Protein AF-A0A928DAK3-F1 (afdb_monomer_lite)

Structure (mmCIF, N/CA/C/O backbone):
data_AF-A0A928DAK3-F1
#
_entry.id   AF-A0A928DAK3-F1
#
loop_
_atom_site.group_PDB
_atom_site.id
_atom_site.type_symbol
_atom_site.label_atom_id
_atom_site.label_alt_id
_atom_site.label_comp_id
_atom_site.label_asym_id
_atom_site.label_entity_id
_atom_site.label_seq_id
_atom_site.pdbx_PDB_ins_code
_atom_site.Cartn_x
_atom_site.Cartn_y
_atom_site.Cartn_z
_atom_site.occupancy
_atom_site.B_iso_or_equiv
_atom_site.auth_seq_id
_atom_site.auth_comp_id
_atom_site.auth_asym_id
_atom_site.auth_atom_id
_atom_s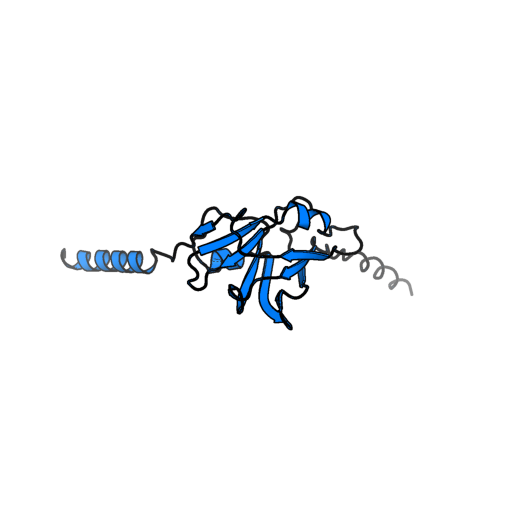ite.pdbx_PDB_model_num
ATOM 1 N N . MET A 1 1 ? 31.121 -42.003 -26.295 1.00 46.31 1 MET A N 1
ATOM 2 C CA . MET A 1 1 ? 31.262 -40.802 -25.439 1.00 46.31 1 MET A CA 1
ATOM 3 C C . MET A 1 1 ? 31.025 -39.512 -26.244 1.00 46.31 1 MET A C 1
ATOM 5 O O . MET A 1 1 ? 31.960 -38.760 -26.461 1.00 46.31 1 MET A O 1
ATOM 9 N N . LYS A 1 2 ? 29.804 -39.266 -26.758 1.00 48.19 2 LYS A N 1
ATOM 10 C CA . LYS A 1 2 ? 29.480 -38.066 -27.579 1.00 48.19 2 LYS A CA 1
ATOM 11 C C . LYS A 1 2 ? 28.052 -37.518 -27.377 1.00 48.19 2 LYS A C 1
ATOM 13 O O . LYS A 1 2 ? 27.581 -36.734 -28.184 1.00 48.19 2 LYS A O 1
ATOM 18 N N . LYS A 1 3 ? 27.334 -37.938 -26.328 1.00 45.25 3 LYS A N 1
ATOM 19 C CA . LYS A 1 3 ? 25.902 -37.610 -26.148 1.00 45.25 3 LYS A CA 1
ATOM 20 C C . LYS A 1 3 ? 25.588 -36.739 -24.924 1.00 45.25 3 LYS A C 1
ATOM 22 O O . LYS A 1 3 ? 24.424 -36.559 -24.610 1.00 45.25 3 LYS A O 1
ATOM 27 N N . ILE A 1 4 ? 26.602 -36.191 -24.246 1.00 49.50 4 ILE A N 1
ATOM 28 C CA . ILE A 1 4 ? 26.413 -35.461 -22.973 1.00 49.50 4 ILE A CA 1
ATOM 29 C C . ILE A 1 4 ? 26.663 -33.942 -23.112 1.00 49.50 4 ILE A C 1
ATOM 31 O O . ILE A 1 4 ? 26.409 -33.190 -22.185 1.00 49.50 4 ILE A O 1
ATOM 35 N N . MET A 1 5 ? 27.081 -33.436 -24.280 1.00 45.12 5 MET A N 1
ATOM 36 C CA . MET A 1 5 ? 27.411 -32.005 -24.437 1.00 45.12 5 MET A CA 1
ATOM 37 C C . MET A 1 5 ? 26.277 -31.103 -24.957 1.00 45.12 5 MET A C 1
ATOM 39 O O . MET A 1 5 ? 26.470 -29.896 -25.022 1.00 45.12 5 MET A O 1
ATOM 43 N N . LEU A 1 6 ? 25.088 -31.630 -25.281 1.00 45.31 6 LEU A N 1
ATOM 44 C CA . LEU A 1 6 ? 23.986 -30.822 -25.843 1.00 45.31 6 LEU A CA 1
ATOM 45 C C . LEU A 1 6 ? 22.831 -30.535 -24.861 1.00 45.31 6 LEU A C 1
ATOM 47 O O . LEU A 1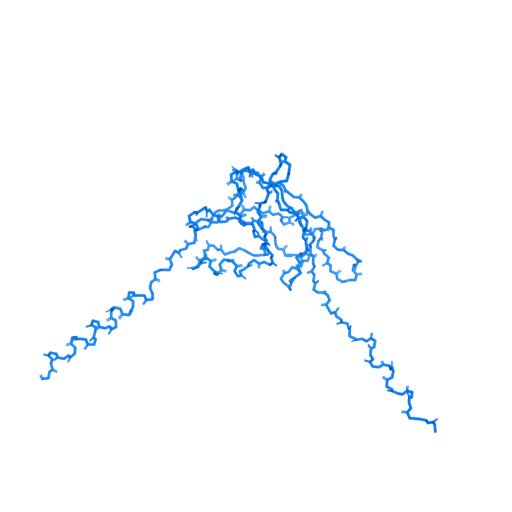 6 ? 21.808 -30.002 -25.266 1.00 45.31 6 LEU A O 1
ATOM 51 N N . ALA A 1 7 ? 22.973 -30.874 -23.575 1.00 44.66 7 ALA A N 1
ATOM 52 C CA . ALA A 1 7 ? 21.950 -30.596 -22.554 1.00 44.66 7 ALA A CA 1
ATOM 53 C C . ALA A 1 7 ? 22.324 -29.447 -21.593 1.00 44.66 7 ALA A C 1
ATOM 55 O O . ALA A 1 7 ? 21.493 -29.019 -20.801 1.00 44.66 7 ALA A O 1
ATOM 56 N N . ALA A 1 8 ? 23.550 -28.913 -21.671 1.00 44.47 8 ALA A N 1
ATOM 57 C CA . ALA A 1 8 ? 24.039 -27.877 -20.752 1.00 44.47 8 ALA A CA 1
ATOM 58 C C . ALA A 1 8 ? 23.831 -26.430 -21.248 1.00 44.47 8 ALA A C 1
ATOM 60 O O . ALA A 1 8 ? 24.046 -25.495 -20.487 1.00 44.47 8 ALA A O 1
ATOM 61 N N . ALA A 1 9 ? 23.395 -26.222 -22.496 1.00 43.53 9 ALA A N 1
ATOM 62 C CA . ALA A 1 9 ? 23.240 -24.881 -23.079 1.00 43.53 9 ALA A CA 1
ATOM 63 C C . ALA A 1 9 ? 21.808 -24.308 -23.000 1.00 43.53 9 ALA A C 1
ATOM 65 O O . ALA A 1 9 ? 21.601 -23.148 -23.336 1.00 43.53 9 ALA A O 1
ATOM 66 N N . ILE A 1 10 ? 20.820 -25.089 -22.546 1.00 45.50 10 ILE A N 1
ATOM 67 C CA . ILE A 1 10 ? 19.400 -24.675 -22.496 1.00 45.50 10 ILE A CA 1
ATOM 68 C C . ILE A 1 10 ? 18.981 -24.192 -21.088 1.00 45.50 10 ILE A C 1
ATOM 70 O O . ILE A 1 10 ? 17.876 -23.701 -20.899 1.00 45.50 10 ILE A O 1
ATOM 74 N N . ILE A 1 11 ? 19.869 -24.256 -20.088 1.00 46.16 11 ILE A N 1
ATOM 75 C CA . ILE A 1 11 ? 19.515 -23.989 -18.677 1.00 46.16 11 ILE A CA 1
ATOM 76 C C . ILE A 1 11 ? 19.855 -22.549 -18.223 1.00 46.16 11 ILE A C 1
ATOM 78 O O . ILE A 1 11 ? 19.422 -22.123 -17.159 1.00 46.16 11 ILE A O 1
ATOM 82 N N . CYS A 1 12 ? 20.555 -21.739 -19.027 1.00 48.41 12 CYS A N 1
ATOM 83 C CA . CYS A 1 12 ? 21.011 -20.407 -18.589 1.00 48.41 12 CYS A CA 1
ATOM 84 C C . CYS A 1 12 ? 20.122 -19.216 -18.988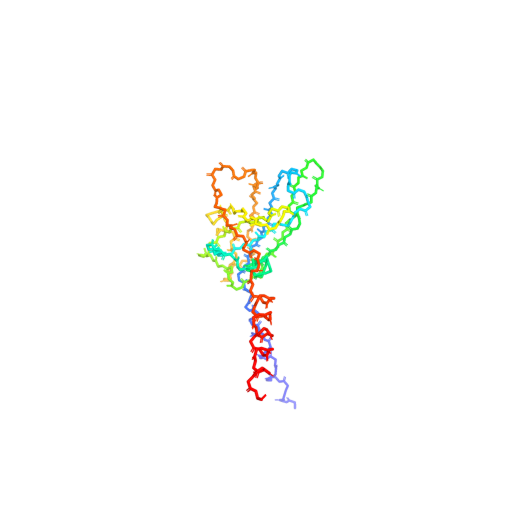 1.00 48.41 12 CYS A C 1
ATOM 86 O O . CYS A 1 12 ? 20.489 -18.084 -18.692 1.00 48.41 12 CYS A O 1
ATOM 88 N N . VAL A 1 13 ? 18.960 -19.426 -19.616 1.00 49.69 13 VAL A N 1
ATOM 89 C CA . VAL A 1 13 ? 18.011 -18.332 -19.918 1.00 49.69 13 VAL A CA 1
ATOM 90 C C . VAL A 1 13 ? 16.615 -18.675 -19.408 1.00 49.69 13 VAL A C 1
ATOM 92 O O . VAL A 1 13 ? 15.610 -18.477 -20.079 1.00 49.69 13 VAL A O 1
ATOM 95 N N . ALA A 1 14 ? 16.528 -19.152 -18.167 1.00 46.47 14 ALA A N 1
ATOM 96 C CA . ALA A 1 14 ? 15.393 -18.750 -17.349 1.00 46.47 14 ALA A CA 1
ATOM 97 C C . ALA A 1 14 ? 15.656 -17.289 -16.963 1.00 46.47 14 ALA A C 1
ATOM 99 O O . ALA A 1 14 ? 16.137 -16.997 -15.870 1.00 46.47 14 ALA A O 1
ATOM 100 N N . ALA A 1 15 ? 15.430 -16.377 -17.914 1.00 51.03 15 ALA A N 1
ATOM 101 C CA . ALA A 1 15 ? 15.206 -14.980 -17.604 1.00 51.03 15 ALA A CA 1
ATOM 102 C C . ALA A 1 15 ? 13.951 -14.964 -16.732 1.00 51.03 15 ALA A C 1
ATOM 104 O O . ALA A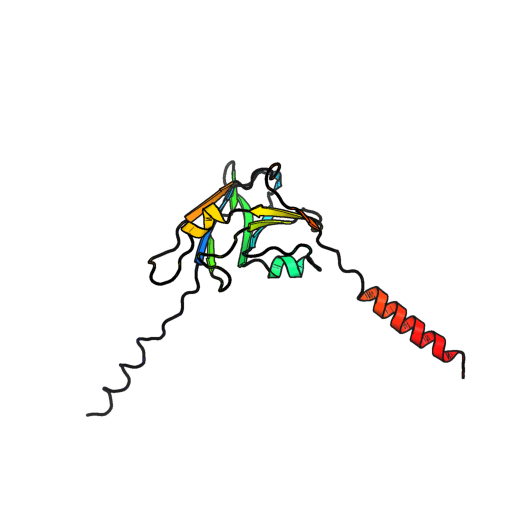 1 15 ? 12.832 -14.900 -17.231 1.00 51.03 15 ALA A O 1
ATOM 105 N N . VAL A 1 16 ? 14.143 -15.142 -15.426 1.00 50.91 16 VAL A N 1
ATOM 106 C CA . VAL A 1 16 ? 13.188 -14.689 -14.427 1.00 50.91 16 VAL A CA 1
ATOM 107 C C . VAL A 1 16 ? 13.026 -13.214 -14.741 1.00 50.91 16 VAL A C 1
ATOM 109 O O . VAL A 1 16 ? 13.920 -12.417 -14.461 1.00 50.91 16 VAL A O 1
ATOM 112 N N . SER A 1 17 ? 11.950 -12.882 -15.453 1.00 53.53 17 SER A N 1
ATOM 113 C CA . SER A 1 17 ? 11.486 -11.518 -15.609 1.00 53.53 17 SER A CA 1
ATOM 114 C C . SER A 1 17 ? 11.172 -11.048 -14.199 1.00 53.53 17 SER A C 1
ATOM 116 O O . SER A 1 17 ? 10.081 -11.286 -13.688 1.00 53.53 17 SER A O 1
ATOM 118 N N . GLN A 1 18 ? 12.175 -10.502 -13.513 1.00 62.81 18 GLN A N 1
ATOM 119 C CA . GLN A 1 18 ? 11.937 -9.800 -12.268 1.00 62.81 18 GLN A CA 1
ATOM 120 C C . GLN A 1 18 ? 11.039 -8.632 -12.652 1.00 62.81 18 GLN A C 1
ATOM 122 O O . GLN A 1 18 ? 11.445 -7.772 -13.440 1.00 62.81 18 GLN A O 1
ATOM 127 N N . GLY A 1 19 ? 9.789 -8.693 -12.192 1.00 70.62 19 GLY A N 1
ATOM 128 C CA . GLY A 1 19 ? 8.847 -7.595 -12.326 1.00 70.62 19 GLY A CA 1
ATOM 129 C C . GLY A 1 19 ? 9.463 -6.335 -11.729 1.00 70.62 19 GLY A C 1
ATOM 130 O O . GLY A 1 19 ? 10.374 -6.396 -10.896 1.00 70.62 19 GLY A O 1
ATOM 131 N N . ALA A 1 20 ? 9.012 -5.180 -12.197 1.00 87.25 20 ALA A N 1
ATOM 132 C CA . ALA A 1 20 ? 9.469 -3.933 -11.618 1.00 87.25 20 ALA A CA 1
ATOM 133 C C . ALA A 1 20 ? 9.098 -3.875 -10.126 1.00 87.25 20 ALA A C 1
ATOM 135 O O . ALA A 1 20 ? 8.097 -4.434 -9.675 1.00 87.25 20 ALA A O 1
ATOM 136 N N . ALA A 1 21 ? 9.967 -3.242 -9.345 1.00 90.38 21 ALA A N 1
ATOM 137 C CA . ALA A 1 21 ? 9.910 -3.308 -7.892 1.00 90.38 21 ALA A CA 1
ATOM 138 C C . ALA A 1 21 ? 10.194 -1.948 -7.267 1.00 90.38 21 ALA A C 1
ATOM 140 O O . ALA A 1 21 ? 10.892 -1.113 -7.840 1.00 90.38 21 ALA A O 1
ATOM 141 N N . VAL A 1 22 ? 9.712 -1.725 -6.051 1.00 91.81 22 VAL A N 1
ATOM 142 C CA . VAL A 1 22 ? 10.028 -0.510 -5.295 1.00 91.81 22 VAL A CA 1
ATOM 143 C C . VAL A 1 22 ? 10.189 -0.832 -3.821 1.00 91.81 22 VAL A C 1
ATOM 145 O O . VAL A 1 22 ? 9.392 -1.566 -3.232 1.00 91.81 22 VAL A O 1
ATOM 148 N N . LYS A 1 23 ? 11.239 -0.282 -3.204 1.00 93.75 23 LYS A N 1
ATOM 149 C CA . LYS A 1 23 ? 11.406 -0.365 -1.755 1.00 93.75 23 LYS A CA 1
ATOM 150 C C . LYS A 1 23 ? 10.764 0.837 -1.103 1.00 93.75 23 LYS A C 1
ATOM 152 O O . LYS A 1 23 ? 11.105 1.967 -1.441 1.00 93.75 23 LYS A O 1
ATOM 157 N N . TRP A 1 24 ? 9.864 0.608 -0.158 1.00 93.69 24 TRP A N 1
ATOM 158 C CA . TRP A 1 24 ? 9.091 1.677 0.455 1.00 93.69 24 TRP A CA 1
ATOM 159 C C . TRP A 1 24 ? 8.971 1.524 1.967 1.00 93.69 24 TRP A C 1
ATOM 161 O O . TRP A 1 24 ? 8.984 0.425 2.522 1.00 93.69 24 TRP A O 1
ATOM 171 N N . GLN A 1 25 ? 8.878 2.666 2.635 1.00 94.31 25 GLN A N 1
ATOM 172 C CA . GLN A 1 25 ? 8.518 2.793 4.039 1.00 94.31 25 GLN A CA 1
ATOM 173 C C . GLN A 1 25 ? 7.724 4.086 4.235 1.00 94.31 25 GLN A C 1
ATOM 175 O O . GLN A 1 25 ? 7.834 5.025 3.443 1.00 94.31 25 GLN A O 1
ATOM 180 N N . ALA A 1 26 ? 6.959 4.162 5.318 1.00 93.00 26 ALA A N 1
ATOM 181 C CA . ALA A 1 26 ? 6.227 5.373 5.662 1.00 93.00 26 ALA A CA 1
ATOM 182 C C . ALA A 1 26 ? 6.253 5.625 7.168 1.00 93.00 26 ALA A C 1
ATOM 184 O O . ALA A 1 26 ? 6.163 4.685 7.956 1.00 93.00 26 ALA A O 1
ATOM 185 N N . THR A 1 27 ? 6.359 6.885 7.583 1.00 92.56 27 THR A N 1
ATOM 186 C CA . THR A 1 27 ? 6.081 7.301 8.965 1.00 92.56 27 THR A CA 1
ATOM 187 C C . THR A 1 27 ? 4.648 7.808 9.069 1.00 92.56 27 THR A C 1
ATOM 189 O O . THR A 1 27 ? 4.092 8.315 8.102 1.00 92.56 27 THR A O 1
ATOM 192 N N . ALA A 1 28 ? 4.031 7.655 10.233 1.00 90.88 28 ALA A N 1
ATOM 193 C CA . ALA A 1 28 ? 2.656 8.054 10.492 1.00 90.88 28 ALA A CA 1
ATOM 194 C C . ALA A 1 28 ? 2.533 8.679 11.888 1.00 90.88 28 ALA A C 1
ATOM 196 O O . ALA A 1 28 ? 3.447 8.606 12.717 1.00 90.88 28 ALA A O 1
ATOM 197 N N . THR A 1 29 ? 1.387 9.299 12.157 1.00 90.19 29 THR A N 1
ATOM 198 C CA . THR A 1 29 ? 1.030 9.766 13.502 1.00 90.19 29 THR A CA 1
ATOM 199 C C . THR A 1 29 ? 0.479 8.613 14.349 1.00 90.19 29 THR A C 1
ATOM 201 O O . THR A 1 29 ? 0.143 7.541 13.841 1.00 90.19 29 THR A O 1
ATOM 204 N N . SER A 1 30 ? 0.343 8.826 15.661 1.00 89.06 30 SER A N 1
ATOM 205 C CA . SER A 1 30 ? -0.256 7.835 16.567 1.00 89.06 30 SER A CA 1
ATOM 206 C C . SER A 1 30 ? -1.708 7.490 16.228 1.00 89.06 30 SER A C 1
ATOM 208 O O . SER A 1 30 ? -2.172 6.424 16.620 1.00 89.06 30 SER A O 1
ATOM 210 N N . ALA A 1 31 ? -2.417 8.364 15.503 1.00 87.56 31 ALA A N 1
ATOM 211 C CA . ALA A 1 31 ? -3.805 8.144 15.094 1.00 87.56 31 ALA A CA 1
ATOM 212 C C . ALA A 1 31 ? -3.960 6.924 14.169 1.00 87.56 31 ALA A C 1
ATOM 214 O O . ALA A 1 31 ? -4.990 6.256 14.196 1.00 87.56 31 ALA A O 1
ATOM 215 N N . TYR A 1 32 ? -2.914 6.599 13.406 1.00 88.25 32 TYR A N 1
ATOM 216 C CA . TYR A 1 32 ? -2.895 5.464 12.484 1.00 88.25 32 TYR A CA 1
ATOM 217 C C . TYR A 1 32 ? -2.322 4.187 13.110 1.00 88.25 32 TYR A C 1
ATOM 219 O O . TYR A 1 32 ? -2.160 3.186 12.420 1.00 88.25 32 TYR A O 1
ATOM 227 N N . SER A 1 33 ? -1.995 4.189 14.407 1.00 90.69 33 SER A N 1
ATOM 228 C CA . SER A 1 33 ? -1.426 3.016 15.079 1.00 90.69 33 SER A CA 1
ATOM 229 C C . SER A 1 33 ? -2.352 1.804 14.958 1.00 90.69 33 SER A C 1
ATOM 231 O O . SER A 1 33 ? -3.509 1.862 15.366 1.00 90.69 33 SER A O 1
ATOM 233 N N . GLY A 1 34 ? -1.827 0.689 14.445 1.00 89.12 34 GLY A N 1
ATOM 234 C CA . GLY A 1 34 ? -2.597 -0.541 14.240 1.00 89.12 34 GLY A CA 1
ATOM 235 C C . GLY A 1 34 ? -3.463 -0.552 12.977 1.00 89.12 34 GLY A C 1
ATOM 236 O O . GLY A 1 34 ? -4.064 -1.581 12.681 1.00 89.12 34 GLY A O 1
ATOM 237 N N . GLN A 1 35 ? -3.505 0.541 12.209 1.00 91.75 35 GLN A N 1
ATOM 238 C CA . GLN A 1 35 ? -4.146 0.559 10.895 1.00 91.75 35 GLN A CA 1
ATOM 239 C C . GLN A 1 35 ? -3.206 -0.018 9.831 1.00 91.75 35 GLN A C 1
ATOM 241 O O . GLN A 1 35 ? -1.982 -0.022 9.989 1.00 91.75 35 GLN A O 1
ATOM 246 N N . THR A 1 36 ? -3.785 -0.510 8.737 1.00 93.88 36 THR A N 1
ATOM 247 C CA . THR A 1 36 ? -3.025 -0.986 7.575 1.00 93.88 36 THR A CA 1
ATOM 248 C C . THR A 1 36 ? -2.955 0.121 6.539 1.00 93.88 36 THR A C 1
ATOM 250 O O . THR A 1 36 ? -3.978 0.709 6.189 1.00 93.88 36 THR A O 1
ATOM 253 N N . MET A 1 37 ? -1.749 0.391 6.054 1.00 93.31 37 MET A N 1
ATOM 254 C CA . MET A 1 37 ? -1.531 1.248 4.900 1.00 93.31 37 MET A CA 1
ATOM 255 C C . MET A 1 37 ? -1.292 0.385 3.671 1.00 93.31 37 MET A C 1
ATOM 257 O O . MET A 1 37 ? -0.648 -0.664 3.748 1.00 93.31 37 MET A O 1
ATOM 261 N N . TYR A 1 38 ? -1.788 0.867 2.548 1.00 95.00 38 TYR A N 1
ATOM 262 C CA . TYR A 1 38 ? -1.788 0.185 1.270 1.00 95.00 38 TYR A CA 1
ATOM 263 C C . TYR A 1 38 ? -1.015 1.028 0.265 1.00 95.00 38 TYR A C 1
ATOM 265 O O . TYR A 1 38 ? -1.176 2.249 0.230 1.00 95.00 38 TYR A O 1
ATOM 273 N N . LEU A 1 39 ? -0.184 0.377 -0.539 1.00 95.19 39 LEU A N 1
ATOM 274 C CA . LEU A 1 39 ? 0.443 0.964 -1.711 1.00 95.19 39 LEU A CA 1
ATOM 275 C C . LEU A 1 39 ? -0.407 0.598 -2.929 1.00 95.19 39 LEU A C 1
ATOM 277 O O . LEU A 1 39 ? -0.669 -0.579 -3.161 1.00 95.19 39 LEU A O 1
ATOM 281 N N . LEU A 1 40 ? -0.8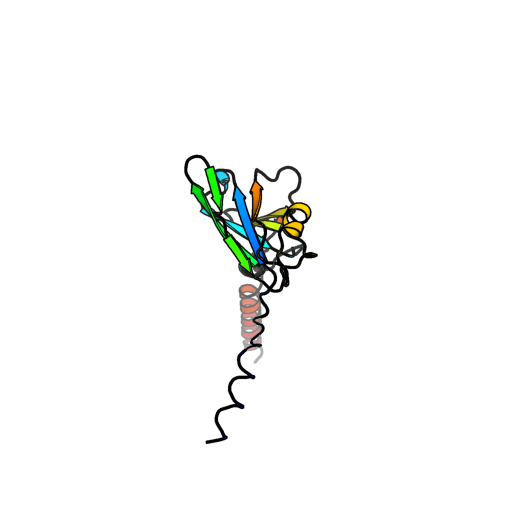33 1.594 -3.700 1.00 95.06 40 LEU A N 1
ATOM 282 C CA . LEU A 1 40 ? -1.611 1.407 -4.923 1.00 95.06 40 LEU A CA 1
ATOM 283 C C . LEU A 1 40 ? -0.918 2.074 -6.105 1.00 95.06 40 LEU A C 1
ATOM 285 O O . LEU A 1 40 ? -0.278 3.114 -5.946 1.00 95.06 40 LEU A O 1
ATOM 289 N N . THR A 1 41 ? -1.115 1.515 -7.296 1.00 94.19 41 THR A N 1
ATOM 290 C CA . THR A 1 41 ? -0.650 2.101 -8.564 1.00 94.19 41 THR A CA 1
ATOM 291 C C . THR A 1 41 ? -1.760 2.801 -9.356 1.00 94.19 41 THR A C 1
ATOM 293 O O . THR A 1 41 ? -1.511 3.535 -10.313 1.00 94.19 41 THR A O 1
ATOM 296 N N . ALA A 1 42 ? -3.009 2.616 -8.926 1.00 90.94 42 ALA A N 1
ATOM 297 C CA . ALA A 1 42 ? -4.193 3.274 -9.454 1.00 90.94 42 ALA A CA 1
ATOM 298 C C . ALA A 1 42 ? -5.218 3.491 -8.335 1.00 90.94 42 ALA A C 1
ATOM 300 O O . ALA A 1 42 ? -5.240 2.764 -7.342 1.00 90.94 42 ALA A O 1
ATOM 301 N N . ILE A 1 43 ? -6.087 4.484 -8.510 1.00 88.88 43 ILE A N 1
ATOM 302 C CA . ILE A 1 43 ? -7.225 4.730 -7.622 1.00 88.88 43 ILE A CA 1
ATOM 303 C C . ILE A 1 43 ? -8.519 4.687 -8.426 1.00 88.88 43 ILE A C 1
ATOM 305 O O . ILE A 1 43 ? -8.588 5.204 -9.542 1.00 88.88 43 ILE A O 1
ATOM 309 N N . ALA A 1 44 ? -9.555 4.087 -7.850 1.00 84.25 44 ALA A N 1
ATOM 310 C CA . ALA A 1 44 ? -10.914 4.205 -8.351 1.00 84.25 44 ALA A CA 1
ATOM 311 C C . ALA A 1 44 ? -11.614 5.407 -7.702 1.00 84.25 44 ALA A C 1
ATOM 313 O O . ALA A 1 44 ? -11.326 5.769 -6.560 1.00 84.25 44 ALA A O 1
ATOM 314 N N . SER A 1 45 ? -12.576 6.003 -8.408 1.00 77.56 45 SER A N 1
ATOM 315 C CA . SER A 1 45 ? -13.442 7.042 -7.833 1.00 77.56 45 SER A CA 1
ATOM 316 C C . SER A 1 45 ? -14.317 6.501 -6.695 1.00 77.56 45 SER A C 1
ATOM 318 O O . SER A 1 45 ? -14.663 7.244 -5.780 1.00 77.56 45 SER A O 1
ATOM 320 N N . THR A 1 46 ? -14.649 5.206 -6.738 1.00 79.06 46 THR A N 1
ATOM 321 C CA . THR A 1 46 ? -15.395 4.464 -5.711 1.00 79.06 46 THR A CA 1
ATOM 322 C C . THR A 1 46 ? -14.975 2.994 -5.721 1.00 79.06 46 THR A C 1
ATOM 324 O O . THR A 1 46 ? -14.654 2.461 -6.782 1.00 79.06 46 THR A O 1
ATOM 327 N N . TYR A 1 47 ? -15.004 2.346 -4.554 1.00 84.19 47 TYR A N 1
ATOM 328 C CA . TYR A 1 47 ? -14.842 0.895 -4.424 1.00 84.19 47 TYR A CA 1
ATOM 329 C C . TYR A 1 47 ? -16.160 0.278 -3.952 1.00 84.19 47 TYR A C 1
ATOM 331 O O . TYR A 1 47 ? -16.776 0.779 -3.007 1.00 84.19 47 TYR A O 1
ATOM 339 N N . GLU A 1 48 ? -16.587 -0.802 -4.613 1.00 84.50 48 GLU A N 1
ATOM 340 C CA . GLU A 1 48 ? -17.841 -1.502 -4.295 1.00 84.50 48 GLU A CA 1
ATOM 341 C C . GLU A 1 48 ? -17.786 -2.231 -2.953 1.00 84.50 48 GLU A C 1
ATOM 343 O O . GLU A 1 48 ? -18.819 -2.420 -2.322 1.00 84.50 48 GLU A O 1
ATOM 348 N N . THR A 1 49 ? -16.592 -2.649 -2.524 1.00 87.62 49 THR A N 1
ATOM 349 C CA . THR A 1 49 ? -16.372 -3.348 -1.257 1.00 87.62 49 THR A CA 1
ATOM 350 C C . THR A 1 49 ? -15.004 -2.988 -0.679 1.00 87.62 49 THR A C 1
ATOM 352 O O . THR A 1 49 ? -14.091 -2.562 -1.396 1.00 87.62 49 THR A O 1
ATOM 355 N N . VAL A 1 50 ? -14.840 -3.190 0.630 1.00 89.50 50 VAL A N 1
ATOM 356 C CA . VAL A 1 50 ? -13.539 -3.057 1.306 1.00 89.50 50 VAL A CA 1
ATOM 357 C C . VAL A 1 50 ? -12.528 -4.051 0.730 1.00 89.50 50 VAL A C 1
ATOM 359 O O . VAL A 1 50 ? -11.362 -3.711 0.544 1.00 89.50 50 VAL A O 1
ATOM 362 N N . ASP A 1 51 ? -12.973 -5.263 0.409 1.00 90.56 51 ASP A N 1
ATOM 363 C CA . ASP A 1 51 ? -12.110 -6.309 -0.137 1.00 90.56 51 ASP A CA 1
ATOM 364 C C . ASP A 1 51 ? -11.645 -5.982 -1.558 1.00 90.56 51 ASP A C 1
ATOM 366 O O . ASP A 1 51 ? -10.485 -6.217 -1.885 1.00 90.56 51 ASP A O 1
ATOM 370 N N . ALA A 1 52 ? -12.500 -5.359 -2.375 1.00 90.31 52 ALA A N 1
ATOM 371 C CA . ALA A 1 52 ? -12.128 -4.868 -3.698 1.00 90.31 52 ALA A CA 1
ATOM 372 C C . ALA A 1 52 ? -11.048 -3.782 -3.607 1.00 90.31 52 ALA A C 1
ATOM 374 O O . ALA A 1 52 ? -10.107 -3.782 -4.398 1.00 90.31 52 ALA A O 1
ATOM 375 N N . PHE A 1 53 ? -11.143 -2.890 -2.614 1.00 92.12 53 PHE A N 1
ATOM 376 C CA . PHE A 1 53 ? -10.073 -1.936 -2.328 1.00 92.12 53 PHE A CA 1
ATOM 377 C C . PHE A 1 53 ? -8.778 -2.649 -1.907 1.00 92.12 53 PHE A C 1
ATOM 379 O O . PHE A 1 53 ? -7.718 -2.376 -2.467 1.00 92.12 53 PHE A O 1
ATOM 386 N N . LYS A 1 54 ? -8.851 -3.576 -0.941 1.00 92.81 54 LYS A N 1
ATOM 387 C CA . LYS A 1 54 ? -7.672 -4.295 -0.425 1.00 92.81 54 LYS A CA 1
ATOM 388 C C . LYS A 1 54 ? -6.975 -5.090 -1.536 1.00 92.81 54 LYS A C 1
ATOM 390 O O . LYS A 1 54 ? -5.750 -5.122 -1.573 1.00 92.81 54 LYS A O 1
ATOM 395 N N . ALA A 1 55 ? -7.745 -5.676 -2.453 1.00 92.06 55 ALA A N 1
ATOM 396 C CA . ALA A 1 55 ? -7.246 -6.421 -3.606 1.00 92.06 55 ALA A CA 1
ATOM 397 C C . ALA A 1 55 ? -6.614 -5.539 -4.697 1.00 92.06 55 ALA A C 1
ATOM 399 O O . ALA A 1 55 ? -5.847 -6.048 -5.507 1.00 92.06 55 ALA A O 1
ATOM 400 N N . ALA A 1 56 ? -6.919 -4.238 -4.734 1.00 92.88 56 ALA A N 1
ATOM 401 C CA . ALA A 1 56 ? -6.315 -3.297 -5.679 1.00 92.88 56 ALA A CA 1
ATOM 402 C C . ALA A 1 56 ? -4.921 -2.804 -5.241 1.00 92.88 56 ALA A C 1
ATOM 404 O O . ALA A 1 56 ? -4.227 -2.144 -6.016 1.00 92.88 56 ALA A O 1
ATOM 405 N N . ALA A 1 57 ? -4.516 -3.079 -3.999 1.00 95.12 57 ALA A N 1
ATOM 406 C CA . ALA A 1 57 ? -3.205 -2.705 -3.489 1.00 95.12 57 ALA A CA 1
ATOM 407 C C . ALA A 1 57 ? -2.112 -3.664 -3.984 1.00 95.12 57 ALA A C 1
ATOM 409 O O . ALA A 1 57 ? -2.281 -4.879 -3.935 1.00 95.12 57 ALA A O 1
ATOM 410 N N . VAL A 1 58 ? -0.967 -3.110 -4.385 1.00 94.94 58 VAL A N 1
ATOM 411 C CA . VAL A 1 58 ? 0.217 -3.875 -4.822 1.00 94.94 58 VAL A CA 1
ATOM 412 C C . VAL A 1 58 ? 1.104 -4.312 -3.648 1.00 94.94 58 VAL A C 1
ATOM 414 O O . VAL A 1 58 ? 1.872 -5.259 -3.757 1.00 94.94 58 VAL A O 1
ATOM 417 N N . ASP A 1 59 ? 1.009 -3.636 -2.499 1.00 96.44 59 ASP A N 1
ATOM 418 C CA . ASP A 1 59 ? 1.577 -4.085 -1.219 1.00 96.44 59 ASP A CA 1
ATOM 419 C C . ASP A 1 59 ? 0.804 -3.435 -0.064 1.00 96.44 59 ASP A C 1
ATOM 421 O O . ASP A 1 59 ? 0.102 -2.433 -0.231 1.00 96.44 59 ASP A O 1
ATOM 425 N N . SER A 1 60 ? 0.929 -3.993 1.137 1.00 95.31 60 SER A N 1
ATOM 426 C CA . SER A 1 60 ? 0.330 -3.420 2.340 1.00 95.31 60 SER A CA 1
ATOM 427 C C . SER A 1 60 ? 1.119 -3.764 3.597 1.00 95.31 60 SER A C 1
ATOM 429 O O . SER A 1 60 ? 1.840 -4.765 3.671 1.00 95.31 60 SER A O 1
ATOM 431 N N . ALA A 1 61 ? 0.997 -2.914 4.614 1.00 95.75 61 ALA A N 1
ATOM 432 C CA . ALA A 1 61 ? 1.649 -3.130 5.894 1.00 95.75 61 ALA A CA 1
ATOM 433 C C . ALA A 1 61 ? 0.943 -2.414 7.042 1.00 95.75 61 ALA A C 1
ATOM 435 O O . ALA A 1 61 ? 0.415 -1.312 6.892 1.00 95.75 61 ALA A O 1
ATOM 436 N N . ALA A 1 62 ? 0.996 -3.029 8.221 1.00 94.69 62 ALA A N 1
ATOM 437 C CA . ALA A 1 62 ? 0.502 -2.417 9.442 1.00 94.69 62 ALA A CA 1
ATOM 438 C C . ALA A 1 62 ? 1.436 -1.294 9.915 1.00 94.69 62 ALA A C 1
ATOM 440 O O . ALA A 1 62 ? 2.662 -1.444 9.947 1.00 94.69 62 ALA A O 1
ATOM 441 N N . VAL A 1 63 ? 0.840 -0.189 10.354 1.00 93.81 63 VAL A N 1
ATOM 442 C CA . VAL A 1 63 ? 1.541 0.879 11.060 1.00 93.81 63 VAL A CA 1
ATOM 443 C C . VAL A 1 63 ? 1.819 0.410 12.485 1.00 93.81 63 VAL A C 1
ATOM 445 O O . VAL A 1 63 ? 0.906 0.214 13.292 1.00 93.81 63 VAL A O 1
ATOM 448 N N . VAL A 1 64 ? 3.101 0.258 12.807 1.00 94.31 64 VAL A N 1
ATOM 449 C CA . VAL A 1 64 ? 3.569 -0.205 14.114 1.00 94.31 64 VAL A CA 1
ATOM 450 C C . VAL A 1 64 ? 4.336 0.889 14.842 1.00 94.31 64 VAL A C 1
ATOM 452 O O . VAL A 1 64 ? 5.022 1.720 14.241 1.00 94.31 64 VAL A O 1
ATOM 455 N N . LYS A 1 65 ? 4.242 0.886 16.171 1.00 94.56 65 LYS A N 1
ATOM 456 C CA . LYS A 1 65 ? 5.049 1.767 17.011 1.00 94.56 65 LYS A CA 1
ATOM 457 C C . LYS A 1 65 ? 6.485 1.245 17.072 1.00 94.56 65 LYS A C 1
ATOM 459 O O . LYS A 1 65 ? 6.721 0.121 17.505 1.00 94.56 65 LYS A O 1
ATOM 464 N N . VAL A 1 66 ? 7.445 2.082 16.692 1.00 91.88 66 VAL A N 1
ATOM 465 C CA . VAL A 1 66 ? 8.883 1.811 16.795 1.00 91.88 66 VAL A CA 1
ATOM 466 C C . VAL A 1 66 ? 9.533 2.958 17.562 1.00 91.88 66 VAL A C 1
ATOM 468 O O . VAL A 1 66 ? 9.700 4.068 17.047 1.00 91.88 66 VAL A O 1
ATOM 471 N N . GLY A 1 67 ? 9.869 2.698 18.827 1.00 91.00 67 GLY A N 1
ATOM 472 C CA . GLY A 1 67 ? 10.341 3.728 19.752 1.00 91.00 67 GLY A CA 1
ATOM 473 C C . GLY A 1 67 ? 9.299 4.849 19.928 1.00 91.00 67 GLY A C 1
ATOM 474 O O . GLY A 1 67 ? 8.146 4.549 20.255 1.00 91.00 67 GLY A O 1
ATOM 475 N N . PRO A 1 68 ? 9.667 6.129 19.719 1.00 90.44 68 PRO A N 1
ATOM 476 C CA . PRO A 1 68 ? 8.736 7.256 19.801 1.00 90.44 68 PRO A CA 1
ATOM 477 C C . PRO A 1 68 ? 7.930 7.492 18.510 1.00 90.44 68 PRO A C 1
ATOM 479 O O . PRO A 1 68 ? 7.084 8.380 18.482 1.00 90.44 68 PRO A O 1
ATOM 482 N N . THR A 1 69 ? 8.188 6.732 17.441 1.00 90.50 69 THR A N 1
ATOM 483 C CA . THR A 1 69 ? 7.577 6.938 16.116 1.00 90.50 69 THR A CA 1
ATOM 484 C C . THR A 1 69 ? 6.571 5.847 15.771 1.00 90.50 69 THR A C 1
ATOM 486 O O . THR A 1 69 ? 6.670 4.730 16.278 1.00 90.50 69 THR A O 1
ATOM 489 N N . TYR A 1 70 ? 5.628 6.151 14.880 1.00 93.44 70 TYR A N 1
ATOM 490 C CA . TYR A 1 70 ? 4.749 5.164 14.252 1.00 93.44 70 TYR A CA 1
ATOM 491 C C . TYR A 1 70 ? 5.149 5.056 12.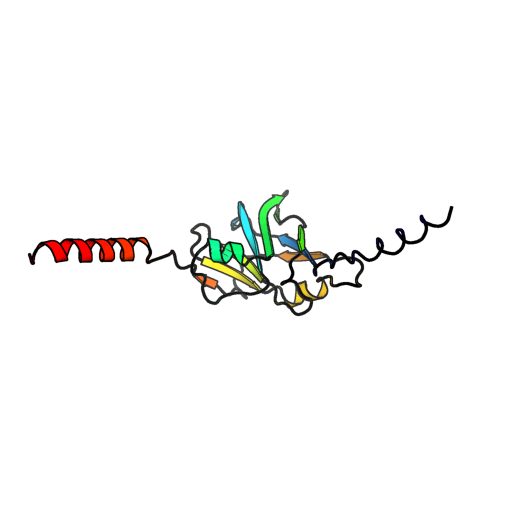789 1.00 93.44 70 TYR A C 1
ATOM 493 O O . TYR A 1 70 ? 5.350 6.076 12.129 1.00 93.44 70 TYR A O 1
ATOM 501 N N . LYS A 1 71 ? 5.356 3.836 12.295 1.00 94.00 71 LYS A N 1
ATOM 502 C CA . LYS A 1 71 ? 5.851 3.631 10.936 1.00 94.00 71 LYS A CA 1
ATOM 503 C C . LYS A 1 71 ? 5.505 2.264 10.375 1.00 94.00 71 LYS A C 1
ATOM 505 O O . LYS A 1 71 ? 5.216 1.320 11.106 1.00 94.00 71 LYS A O 1
ATOM 510 N N . ILE A 1 72 ? 5.643 2.175 9.066 1.00 94.38 72 ILE A N 1
ATOM 511 C CA . ILE A 1 72 ? 5.806 0.941 8.314 1.00 94.38 72 ILE A CA 1
ATOM 512 C C . ILE A 1 72 ? 7.304 0.728 8.147 1.00 94.38 72 ILE A C 1
ATOM 514 O O . ILE A 1 72 ? 8.027 1.632 7.727 1.00 94.38 72 ILE A O 1
ATOM 518 N N . SER A 1 73 ? 7.783 -0.450 8.537 1.00 92.81 73 SER A N 1
ATOM 519 C CA . SER A 1 73 ? 9.170 -0.851 8.289 1.00 92.81 73 SER A CA 1
ATOM 520 C C . SER A 1 73 ? 9.432 -0.976 6.791 1.00 92.81 73 SER A C 1
ATOM 522 O O . SER A 1 73 ? 8.500 -1.183 6.028 1.00 92.81 73 SER A O 1
ATOM 524 N N . LEU A 1 74 ? 10.695 -0.879 6.380 1.00 93.81 74 LEU A N 1
ATOM 525 C CA . LEU A 1 74 ? 11.086 -1.017 4.980 1.00 93.81 74 LEU A CA 1
ATOM 526 C C . LEU A 1 74 ? 10.580 -2.330 4.368 1.00 93.81 74 LEU A C 1
ATOM 528 O O . LEU A 1 74 ? 10.785 -3.403 4.940 1.00 93.81 74 LEU A O 1
ATOM 532 N N . ARG A 1 75 ? 9.953 -2.226 3.197 1.00 93.62 75 ARG A N 1
ATOM 533 C CA . ARG A 1 75 ? 9.415 -3.343 2.413 1.00 93.62 75 ARG A CA 1
ATOM 534 C C . ARG A 1 75 ? 9.835 -3.236 0.961 1.00 93.62 75 ARG A C 1
ATOM 536 O O . ARG A 1 75 ? 10.229 -2.162 0.520 1.00 93.62 75 ARG A O 1
ATOM 543 N N . THR A 1 76 ? 9.723 -4.345 0.241 1.00 92.75 76 THR A N 1
ATOM 544 C CA . THR A 1 76 ? 9.863 -4.400 -1.216 1.00 92.75 76 THR A CA 1
ATOM 545 C C . THR A 1 76 ? 8.514 -4.820 -1.778 1.00 92.75 76 THR A C 1
ATOM 547 O O . THR A 1 76 ? 8.024 -5.886 -1.414 1.00 92.75 76 THR A O 1
ATOM 550 N N . ALA A 1 77 ? 7.921 -3.970 -2.612 1.00 92.69 77 ALA A N 1
ATOM 551 C CA . ALA A 1 77 ? 6.736 -4.297 -3.389 1.00 92.69 77 ALA A CA 1
ATOM 552 C C . ALA A 1 77 ? 7.184 -4.746 -4.784 1.00 92.69 77 ALA A C 1
ATOM 554 O O . ALA A 1 77 ? 7.987 -4.052 -5.413 1.00 92.69 77 ALA A O 1
ATOM 555 N N . GLU A 1 78 ? 6.682 -5.892 -5.233 1.00 90.38 78 GLU A N 1
ATOM 556 C CA . GLU A 1 78 ? 6.945 -6.484 -6.547 1.00 90.38 78 GLU A CA 1
ATOM 557 C C . GLU A 1 78 ? 5.592 -6.845 -7.161 1.00 90.38 78 GLU A C 1
ATOM 559 O O . GLU A 1 78 ? 4.864 -7.661 -6.598 1.00 90.38 78 GLU A O 1
ATOM 564 N N . ASP A 1 79 ? 5.239 -6.199 -8.269 1.00 90.81 79 ASP A N 1
ATOM 565 C CA . ASP A 1 79 ? 3.954 -6.379 -8.945 1.00 90.81 79 ASP A CA 1
ATOM 566 C C . ASP A 1 79 ? 4.071 -5.893 -10.397 1.00 90.81 79 ASP A C 1
ATOM 568 O O . ASP A 1 79 ? 4.774 -4.919 -10.672 1.00 90.81 79 ASP A O 1
ATOM 572 N N . ASP A 1 80 ? 3.369 -6.535 -11.330 1.00 88.94 80 ASP A N 1
ATOM 573 C CA . ASP A 1 80 ? 3.394 -6.162 -12.751 1.00 88.94 80 ASP A CA 1
ATOM 574 C C . ASP A 1 80 ? 2.820 -4.755 -13.011 1.00 88.94 80 ASP A C 1
ATOM 576 O O . ASP A 1 80 ? 3.151 -4.115 -14.013 1.00 88.94 80 ASP A O 1
ATOM 580 N N . ALA A 1 81 ? 1.969 -4.247 -12.114 1.00 90.75 81 ALA A N 1
ATOM 581 C CA . ALA A 1 81 ? 1.418 -2.898 -12.186 1.00 90.75 81 ALA A CA 1
ATOM 582 C C . ALA A 1 81 ? 2.420 -1.815 -11.749 1.00 90.75 81 ALA A C 1
ATOM 584 O O . ALA A 1 81 ? 2.205 -0.629 -12.026 1.00 90.75 81 ALA A O 1
ATOM 585 N N . ILE A 1 82 ? 3.510 -2.186 -11.069 1.00 91.50 82 ILE A N 1
ATOM 586 C CA . ILE A 1 82 ? 4.586 -1.259 -10.717 1.00 91.50 82 ILE A CA 1
ATOM 587 C C . ILE A 1 82 ? 5.404 -1.009 -11.980 1.00 91.50 82 ILE A C 1
ATOM 589 O O . ILE A 1 82 ? 6.003 -1.915 -12.540 1.00 91.50 82 ILE A O 1
ATOM 593 N N . THR A 1 83 ? 5.455 0.237 -12.444 1.00 90.56 83 THR A N 1
ATOM 594 C CA . THR A 1 83 ? 6.297 0.635 -13.581 1.00 90.56 83 THR A CA 1
ATOM 595 C C . THR A 1 83 ? 6.887 2.020 -13.334 1.00 90.56 83 THR A C 1
ATOM 597 O O . THR A 1 83 ? 6.378 2.780 -12.510 1.00 90.56 83 THR A O 1
ATOM 600 N N . ALA A 1 84 ? 7.948 2.385 -14.060 1.00 86.44 84 ALA A N 1
ATOM 601 C CA . ALA A 1 84 ? 8.575 3.707 -13.933 1.00 86.44 84 ALA A CA 1
ATOM 602 C C . ALA A 1 84 ? 7.637 4.874 -14.315 1.00 86.44 84 ALA A C 1
ATOM 604 O O . ALA A 1 84 ? 7.899 6.017 -13.952 1.00 86.44 84 ALA A O 1
ATOM 605 N N . SER A 1 85 ? 6.545 4.591 -15.033 1.00 89.25 85 SER A N 1
ATOM 606 C CA . SER A 1 85 ? 5.509 5.556 -15.415 1.00 89.25 85 SER A CA 1
ATOM 607 C C . SER A 1 85 ? 4.186 5.369 -14.664 1.00 89.25 85 SER A C 1
ATOM 609 O O . SER A 1 85 ? 3.240 6.111 -14.928 1.00 89.25 85 SER A O 1
ATOM 611 N N . ALA A 1 86 ? 4.095 4.406 -13.741 1.00 91.12 86 ALA A N 1
ATOM 612 C CA . ALA A 1 86 ? 2.900 4.197 -12.932 1.00 91.12 86 ALA A CA 1
ATOM 613 C C . ALA A 1 86 ? 2.679 5.376 -11.978 1.00 91.12 86 ALA A C 1
ATOM 615 O O . ALA A 1 86 ? 3.631 6.023 -11.531 1.00 91.12 86 ALA A O 1
ATOM 616 N N . ASN A 1 87 ? 1.418 5.636 -11.648 1.00 93.44 87 ASN A N 1
ATOM 617 C CA . ASN A 1 87 ? 1.096 6.503 -10.522 1.00 93.44 87 ASN A CA 1
ATOM 618 C C . ASN A 1 87 ? 1.302 5.720 -9.225 1.00 93.44 87 ASN A C 1
ATOM 620 O O . ASN A 1 87 ? 1.255 4.495 -9.238 1.00 93.44 87 ASN A O 1
ATOM 624 N N . PHE A 1 88 ? 1.529 6.409 -8.112 1.00 92.56 88 PHE A N 1
ATOM 625 C CA . PHE A 1 88 ? 1.687 5.770 -6.812 1.00 92.56 88 PHE A CA 1
ATOM 626 C C . PHE A 1 88 ? 0.922 6.526 -5.739 1.00 92.56 88 PHE A C 1
ATOM 628 O O . PHE A 1 88 ? 1.065 7.740 -5.582 1.00 92.56 88 PHE A O 1
ATOM 635 N N . TYR A 1 89 ? 0.156 5.773 -4.959 1.00 93.00 89 TYR A N 1
ATOM 636 C CA . TYR A 1 89 ? -0.661 6.296 -3.879 1.00 93.00 89 TYR A CA 1
ATOM 637 C C . TYR A 1 89 ? -0.439 5.472 -2.620 1.00 93.00 89 TYR A C 1
ATOM 639 O O . TYR A 1 89 ? -0.462 4.242 -2.657 1.00 93.00 89 TYR A O 1
ATOM 647 N N . LEU A 1 90 ? -0.270 6.155 -1.492 1.00 93.00 90 LEU A N 1
ATOM 648 C CA . LEU A 1 90 ? -0.426 5.533 -0.184 1.00 93.00 90 LEU A CA 1
ATOM 649 C C . LEU A 1 90 ? -1.850 5.755 0.293 1.00 93.00 90 LEU A C 1
ATOM 651 O O . LEU A 1 90 ? -2.362 6.868 0.203 1.00 93.00 90 LEU A O 1
ATOM 655 N N . ALA A 1 91 ? -2.480 4.713 0.814 1.00 92.31 91 ALA A N 1
ATOM 656 C CA . ALA A 1 91 ? -3.849 4.785 1.288 1.00 92.31 91 ALA A CA 1
ATOM 657 C C . ALA A 1 91 ? -4.017 4.145 2.656 1.00 92.31 91 ALA A C 1
ATOM 659 O O . ALA A 1 91 ? -3.336 3.177 2.991 1.00 92.31 91 ALA A O 1
ATOM 660 N N . VAL A 1 92 ? -4.965 4.660 3.430 1.00 91.38 92 VAL A N 1
ATOM 661 C CA . VAL A 1 92 ? -5.384 4.073 4.704 1.00 91.38 92 VAL A CA 1
ATOM 662 C C . VAL A 1 92 ? -6.909 4.047 4.760 1.00 91.38 92 VAL A C 1
ATOM 664 O O . VAL A 1 92 ? -7.560 5.011 4.350 1.00 91.38 92 VAL A O 1
ATOM 667 N N . LEU A 1 93 ? -7.470 2.948 5.270 1.00 89.38 93 LEU A N 1
ATOM 668 C CA . LEU A 1 93 ? -8.889 2.875 5.619 1.00 89.38 93 LEU A CA 1
ATOM 669 C C . LEU A 1 93 ? -9.109 3.496 6.986 1.00 89.38 93 LEU A C 1
ATOM 671 O O . LEU A 1 93 ? -8.386 3.191 7.934 1.00 89.38 93 LEU A O 1
ATOM 675 N N . SER A 1 94 ? -10.161 4.296 7.102 1.00 85.44 94 SER A N 1
ATOM 676 C CA . SER A 1 94 ? -10.655 4.725 8.401 1.00 85.44 94 SER A CA 1
ATOM 677 C C . SER A 1 94 ? -11.010 3.529 9.287 1.00 85.44 94 SER A C 1
ATOM 679 O O . SER A 1 94 ? -11.303 2.434 8.809 1.00 85.44 94 SER A O 1
ATOM 681 N N . ALA A 1 95 ? -11.012 3.741 10.604 1.00 82.31 95 ALA A N 1
ATOM 682 C CA . ALA A 1 95 ? -11.305 2.688 11.579 1.00 82.31 95 ALA A CA 1
ATOM 683 C C . ALA A 1 95 ? -12.705 2.060 11.416 1.00 82.31 95 ALA A C 1
ATOM 685 O O . ALA A 1 95 ? -12.931 0.946 11.876 1.00 82.31 95 ALA A O 1
ATOM 686 N N . ASP A 1 96 ? -13.640 2.768 10.781 1.00 82.75 96 ASP A N 1
ATOM 687 C CA . ASP A 1 96 ? -14.975 2.277 10.433 1.00 82.75 96 ASP A CA 1
ATOM 688 C C . ASP A 1 96 ? -15.055 1.638 9.032 1.00 82.75 96 ASP A C 1
ATOM 690 O O . ASP A 1 96 ? -16.146 1.273 8.605 1.00 82.75 96 ASP A O 1
ATOM 694 N N . GLU A 1 97 ? -13.924 1.521 8.325 1.00 84.38 97 GLU A N 1
ATOM 695 C CA . GLU A 1 97 ? -13.757 0.952 6.978 1.00 84.38 97 GLU A CA 1
ATOM 696 C C . GLU A 1 97 ? -14.641 1.580 5.879 1.00 84.38 97 GLU A C 1
ATOM 698 O O . GLU A 1 97 ? -14.809 1.012 4.802 1.00 84.38 97 GLU A O 1
ATOM 703 N N . LYS A 1 98 ? -15.192 2.779 6.110 1.00 82.00 98 LYS A N 1
ATOM 704 C CA . LYS A 1 98 ? -16.084 3.462 5.150 1.00 82.00 98 LYS A CA 1
ATOM 705 C C . LYS A 1 98 ? -15.384 4.472 4.263 1.00 82.00 98 LYS A C 1
ATOM 707 O O . LYS A 1 98 ? -15.895 4.811 3.196 1.00 82.00 98 LYS A O 1
ATOM 712 N N . THR A 1 99 ? -14.255 5.003 4.713 1.00 83.88 99 THR A N 1
ATOM 713 C CA . THR A 1 99 ? -13.532 6.047 3.993 1.00 83.88 99 THR A CA 1
ATOM 714 C C . THR A 1 99 ? -12.106 5.610 3.741 1.00 83.88 99 THR A C 1
ATOM 716 O O . THR A 1 99 ? -11.453 5.038 4.614 1.00 83.88 99 THR A O 1
ATOM 719 N N . VAL A 1 100 ? -11.632 5.881 2.530 1.00 88.25 100 VAL A N 1
ATOM 720 C CA . VAL A 1 100 ? -10.233 5.702 2.163 1.00 88.25 100 VAL A CA 1
ATOM 721 C C . VAL A 1 100 ? -9.614 7.073 1.967 1.00 88.25 100 VAL A C 1
ATOM 723 O O . VAL A 1 100 ? -10.124 7.884 1.188 1.00 88.25 100 VAL A O 1
ATOM 726 N N . THR A 1 101 ? -8.507 7.311 2.660 1.00 88.06 101 THR A N 1
ATOM 727 C CA . THR A 1 101 ? -7.704 8.528 2.526 1.00 88.06 101 THR A CA 1
ATOM 728 C C . THR A 1 101 ? -6.461 8.208 1.717 1.00 88.06 101 THR A C 1
ATOM 730 O O . THR A 1 101 ? -5.712 7.309 2.100 1.00 88.06 101 THR A O 1
ATOM 733 N N . TYR A 1 102 ? -6.226 8.957 0.639 1.00 88.44 102 TYR A N 1
ATOM 734 C CA . TYR A 1 102 ? -5.068 8.780 -0.240 1.00 88.44 102 TYR A CA 1
ATOM 735 C C . TYR A 1 102 ? -4.035 9.891 -0.056 1.00 88.44 102 TYR A C 1
ATOM 737 O O . TYR A 1 102 ? -4.385 11.037 0.222 1.00 88.44 102 TYR A O 1
ATOM 745 N N . LEU A 1 103 ? -2.772 9.560 -0.301 1.00 90.06 103 LEU A N 1
ATOM 746 C CA . LEU A 1 103 ? -1.667 10.487 -0.503 1.00 90.06 103 LEU A CA 1
ATOM 747 C C . LEU A 1 103 ? -0.990 10.135 -1.828 1.00 90.06 103 LEU A C 1
ATOM 749 O O . LEU A 1 103 ? -0.482 9.024 -1.979 1.00 90.06 103 LEU A O 1
ATOM 753 N N . ASP A 1 104 ? -0.977 11.076 -2.769 1.00 91.12 104 ASP A N 1
ATOM 754 C CA . ASP A 1 104 ? -0.210 10.936 -4.007 1.00 91.12 104 ASP A CA 1
ATOM 755 C C . ASP A 1 104 ? 1.287 11.059 -3.701 1.00 91.12 104 ASP A C 1
ATOM 757 O O . ASP A 1 104 ? 1.750 12.055 -3.139 1.00 91.12 104 ASP A O 1
ATOM 761 N N . VAL A 1 105 ? 2.038 10.017 -4.050 1.00 91.06 105 VAL A N 1
ATOM 762 C CA . VAL A 1 105 ? 3.492 9.935 -3.873 1.00 91.06 105 VAL A CA 1
ATOM 763 C C . VAL A 1 105 ? 4.217 9.687 -5.196 1.00 91.06 105 VAL A C 1
ATOM 765 O O . VAL A 1 105 ? 5.424 9.437 -5.201 1.00 91.06 105 VAL A O 1
ATOM 768 N N . THR A 1 106 ? 3.506 9.795 -6.322 1.00 90.25 106 THR A N 1
ATOM 769 C CA . THR A 1 106 ? 3.966 9.431 -7.668 1.00 90.25 106 THR A CA 1
ATOM 770 C C . THR A 1 106 ? 5.327 10.031 -7.999 1.00 90.25 106 THR A C 1
ATOM 772 O O . THR A 1 106 ? 6.281 9.299 -8.259 1.00 90.25 106 THR A O 1
ATOM 775 N N . SER A 1 107 ? 5.455 11.357 -7.905 1.00 87.62 107 SER A N 1
ATOM 776 C CA . SER A 1 107 ? 6.676 12.086 -8.278 1.00 87.62 107 SER A CA 1
ATOM 777 C C . SER A 1 107 ? 7.900 11.714 -7.436 1.00 87.62 107 SER A C 1
ATOM 779 O O . SER A 1 107 ? 9.032 11.823 -7.902 1.00 87.62 107 SER A O 1
ATOM 781 N N . SER A 1 108 ? 7.680 11.269 -6.198 1.00 87.00 108 SER A N 1
ATOM 782 C CA . SER A 1 108 ? 8.747 10.875 -5.273 1.00 87.00 108 SER A CA 1
ATOM 783 C C . SER A 1 108 ? 9.081 9.385 -5.371 1.00 87.00 108 SER A C 1
ATOM 785 O O . SER A 1 108 ? 10.197 8.981 -5.045 1.00 87.00 108 SER A O 1
ATOM 787 N N . MET A 1 109 ? 8.131 8.560 -5.814 1.00 89.31 109 MET A N 1
ATOM 788 C CA . MET A 1 109 ? 8.268 7.108 -5.863 1.00 89.31 109 MET A CA 1
ATOM 789 C C . MET A 1 109 ? 8.777 6.608 -7.217 1.00 89.31 109 MET A C 1
ATOM 791 O O . MET A 1 109 ? 9.648 5.743 -7.231 1.00 89.31 109 MET A O 1
ATOM 795 N N . GLN A 1 110 ? 8.328 7.198 -8.333 1.00 90.00 110 GLN A N 1
ATOM 796 C CA . GLN A 1 110 ? 8.756 6.833 -9.693 1.00 90.00 110 GLN A CA 1
ATOM 797 C C . GLN A 1 110 ? 10.285 6.761 -9.875 1.00 90.00 110 GLN A C 1
ATOM 799 O O . GLN A 1 110 ? 10.752 5.764 -10.422 1.00 90.00 110 GLN A O 1
ATOM 804 N N . PRO A 1 111 ? 11.100 7.714 -9.368 1.00 87.62 111 PRO A N 1
ATOM 805 C CA . PRO A 1 111 ? 12.560 7.645 -9.509 1.00 87.62 111 PRO A CA 1
ATOM 806 C C . PRO A 1 111 ? 13.216 6.483 -8.748 1.00 87.62 111 PRO A C 1
ATOM 808 O O . PRO A 1 111 ? 14.396 6.211 -8.947 1.00 87.62 111 PRO A O 1
ATOM 811 N N . ASN A 1 112 ? 12.480 5.840 -7.837 1.00 88.12 112 ASN A N 1
ATOM 812 C CA . ASN A 1 112 ? 12.946 4.720 -7.021 1.00 88.12 112 ASN A CA 1
ATOM 813 C C . ASN A 1 112 ? 12.462 3.362 -7.548 1.00 88.12 112 ASN A C 1
ATOM 815 O O . ASN A 1 112 ? 12.852 2.331 -6.990 1.00 88.12 112 ASN A O 1
ATOM 819 N N . VAL A 1 113 ? 11.616 3.356 -8.585 1.00 88.44 113 VAL A N 1
ATOM 820 C CA . VAL A 1 113 ? 11.144 2.128 -9.222 1.00 88.44 113 VAL A CA 1
ATOM 821 C C . VAL A 1 113 ? 12.299 1.493 -9.977 1.00 88.44 113 VAL A C 1
ATOM 823 O O . VAL A 1 113 ? 12.926 2.102 -10.837 1.00 88.44 113 VAL A O 1
ATOM 826 N N . TYR A 1 114 ? 12.551 0.242 -9.642 1.00 85.50 114 TYR A N 1
ATOM 827 C CA . TYR A 1 114 ? 13.452 -0.637 -10.350 1.00 85.50 114 TYR A CA 1
ATOM 828 C C . TYR A 1 114 ? 12.765 -1.217 -11.577 1.00 85.50 114 TYR A C 1
ATOM 830 O O . TYR A 1 114 ? 11.689 -1.798 -11.441 1.00 85.50 114 TYR A O 1
ATOM 838 N N . ALA A 1 115 ? 13.417 -1.152 -12.735 1.00 77.44 115 ALA A N 1
ATOM 839 C CA . ALA A 1 115 ? 13.082 -1.992 -13.877 1.00 77.44 115 ALA A CA 1
ATOM 840 C C . ALA A 1 115 ? 14.373 -2.602 -14.450 1.00 77.44 115 ALA A C 1
ATOM 842 O O . ALA A 1 115 ? 15.379 -1.899 -14.565 1.00 77.44 115 ALA A O 1
ATOM 843 N N . PRO A 1 116 ? 14.390 -3.892 -14.832 1.00 71.19 116 PRO A N 1
ATOM 844 C CA . PRO A 1 116 ? 15.543 -4.460 -15.524 1.00 71.19 116 PRO A CA 1
ATOM 845 C C . PRO A 1 116 ? 15.943 -3.590 -16.733 1.00 71.19 116 PRO A C 1
ATOM 847 O O . PRO A 1 116 ? 15.065 -3.190 -17.503 1.00 71.19 116 PRO A O 1
ATOM 850 N N . PRO A 1 117 ? 17.242 -3.291 -16.934 1.00 69.06 117 PRO A N 1
ATOM 851 C CA . PRO A 1 117 ? 18.416 -3.986 -16.400 1.00 69.06 117 PRO A CA 1
ATOM 852 C C . PRO A 1 117 ? 19.044 -3.357 -15.142 1.00 69.06 117 PRO A C 1
ATOM 854 O O . PRO A 1 117 ? 20.225 -3.601 -14.887 1.00 69.06 117 PRO A O 1
ATOM 857 N N . ASP A 1 118 ? 18.317 -2.541 -14.377 1.00 74.38 118 ASP A N 1
ATOM 858 C CA . ASP A 1 118 ? 18.870 -1.921 -13.170 1.00 74.38 118 ASP A CA 1
ATOM 859 C C . ASP A 1 118 ? 19.385 -2.972 -12.164 1.00 74.38 118 ASP A C 1
ATOM 861 O O . ASP A 1 118 ? 19.079 -4.167 -12.251 1.00 74.38 118 ASP A O 1
ATOM 865 N N . SER A 1 119 ? 20.170 -2.540 -11.169 1.00 69.31 119 SER A N 1
ATOM 866 C CA . SER A 1 119 ? 20.804 -3.451 -10.195 1.00 69.31 119 SER A CA 1
ATOM 867 C C . SER A 1 119 ? 20.012 -3.654 -8.893 1.00 69.31 119 SER A C 1
ATOM 869 O O . SER A 1 119 ? 20.146 -4.709 -8.277 1.00 69.31 119 SER A O 1
ATOM 871 N N . ALA A 1 120 ? 19.217 -2.668 -8.444 1.00 72.00 120 ALA A N 1
ATOM 872 C CA . ALA A 1 120 ? 18.301 -2.791 -7.297 1.00 72.00 120 ALA A CA 1
ATOM 873 C C . ALA A 1 120 ? 17.352 -1.575 -7.167 1.00 72.00 120 ALA A C 1
ATOM 875 O O . ALA A 1 120 ? 17.742 -0.475 -7.560 1.00 72.00 120 ALA A O 1
ATOM 876 N N . PRO A 1 121 ? 16.161 -1.725 -6.549 1.00 75.94 121 PRO A N 1
ATOM 877 C CA . PRO A 1 121 ? 15.269 -0.601 -6.249 1.00 75.94 121 PRO A CA 1
ATOM 878 C C . PRO A 1 121 ? 15.852 0.374 -5.226 1.00 75.94 121 PRO A C 1
ATOM 880 O O . PRO A 1 121 ? 16.439 -0.033 -4.213 1.00 75.94 121 PRO A O 1
ATOM 883 N N . GLY A 1 122 ? 15.620 1.666 -5.480 1.00 80.38 122 GLY A N 1
ATOM 884 C CA . GLY A 1 122 ? 15.859 2.750 -4.532 1.00 80.38 122 GLY A CA 1
ATOM 885 C C . GLY A 1 122 ? 14.905 2.666 -3.341 1.00 80.38 122 GLY A C 1
ATOM 886 O O . GLY A 1 122 ? 13.852 2.034 -3.413 1.00 80.38 122 GLY A O 1
ATOM 887 N N . THR A 1 123 ? 15.283 3.276 -2.216 1.00 87.12 123 THR A N 1
ATOM 888 C CA . THR A 1 123 ? 14.434 3.309 -1.017 1.00 87.12 123 THR A CA 1
ATOM 889 C C . THR A 1 123 ? 13.632 4.601 -0.971 1.00 87.12 123 THR A C 1
ATOM 891 O O . THR A 1 123 ? 14.183 5.675 -0.741 1.00 87.12 123 THR A O 1
ATOM 894 N N . PHE A 1 124 ? 12.320 4.476 -1.126 1.00 88.88 124 PHE A N 1
ATOM 895 C CA . PHE A 1 124 ? 11.357 5.547 -0.927 1.00 88.88 124 PHE A CA 1
ATOM 896 C C . PHE A 1 124 ? 10.902 5.609 0.540 1.00 88.88 124 PHE A C 1
ATOM 898 O O . PHE A 1 124 ? 10.608 4.590 1.168 1.00 88.88 124 PHE A O 1
ATOM 905 N N . SER A 1 125 ? 10.833 6.819 1.097 1.00 89.94 125 SER A N 1
ATOM 906 C CA . SER A 1 125 ? 10.372 7.069 2.462 1.00 89.94 125 SER A CA 1
ATOM 907 C C . SER A 1 125 ? 9.567 8.359 2.514 1.00 89.94 125 SER A C 1
ATOM 909 O O . SER A 1 125 ? 10.070 9.406 2.116 1.00 89.94 125 SER A O 1
ATOM 911 N N . VAL A 1 126 ? 8.357 8.308 3.068 1.00 89.25 126 VAL A N 1
ATOM 912 C CA . VAL A 1 126 ? 7.474 9.481 3.182 1.00 89.25 126 VAL A CA 1
ATOM 913 C C . VAL A 1 126 ? 6.784 9.541 4.539 1.00 89.25 126 VAL A C 1
ATOM 915 O O . VAL A 1 126 ? 6.596 8.522 5.200 1.00 89.25 126 VAL A O 1
ATOM 918 N N . ALA A 1 127 ? 6.407 10.743 4.965 1.00 88.25 127 ALA A N 1
ATOM 919 C CA . ALA A 1 127 ? 5.545 10.930 6.120 1.00 88.25 127 ALA A CA 1
ATOM 920 C C . ALA A 1 127 ? 4.080 11.004 5.677 1.00 88.25 127 ALA A C 1
ATOM 922 O O . ALA A 1 127 ? 3.676 11.943 4.997 1.00 88.25 127 ALA A O 1
ATOM 923 N N . PHE A 1 128 ? 3.279 10.044 6.125 1.00 85.19 128 PHE A N 1
ATOM 924 C CA . PHE A 1 128 ? 1.822 10.087 6.092 1.00 85.19 128 PHE A CA 1
ATOM 925 C C . PHE A 1 128 ? 1.329 10.879 7.318 1.00 85.19 128 PHE A C 1
ATOM 927 O O . PHE A 1 128 ? 0.717 10.348 8.249 1.00 85.19 128 PHE A O 1
ATOM 934 N N . ALA A 1 129 ? 1.725 12.152 7.384 1.00 69.88 129 ALA A N 1
ATOM 935 C CA . ALA A 1 129 ? 1.193 13.097 8.362 1.00 69.88 129 ALA A CA 1
ATOM 936 C C . ALA A 1 129 ? -0.223 13.499 7.937 1.00 69.88 129 ALA A C 1
ATOM 938 O O . ALA A 1 129 ? -0.484 13.501 6.735 1.00 69.88 129 ALA A O 1
ATOM 939 N N . ASP A 1 130 ? -1.102 13.803 8.908 1.00 55.91 130 ASP A N 1
ATOM 940 C CA . ASP A 1 130 ? -2.512 14.176 8.698 1.00 55.91 130 ASP A CA 1
ATOM 941 C C . ASP A 1 130 ? -2.705 14.848 7.346 1.00 55.91 130 ASP A C 1
ATOM 943 O O . ASP A 1 130 ? -2.227 15.963 7.125 1.00 55.91 130 ASP A O 1
ATOM 947 N N . VAL A 1 131 ? -3.323 14.110 6.421 1.00 54.84 131 VAL A N 1
ATOM 948 C CA . VAL A 1 131 ? -3.390 14.455 5.005 1.00 54.84 131 VAL A CA 1
ATOM 949 C C . VAL A 1 131 ? -4.401 15.588 4.820 1.00 54.84 131 VAL A C 1
ATOM 951 O O . VAL A 1 131 ? -5.461 15.416 4.234 1.00 54.84 131 VAL A O 1
ATOM 954 N N . ALA A 1 132 ? -4.099 16.757 5.375 1.00 41.78 132 ALA A N 1
ATOM 955 C CA . ALA A 1 132 ? -4.969 17.922 5.441 1.00 41.78 132 ALA A CA 1
ATOM 956 C C . ALA A 1 132 ? -4.749 18.901 4.272 1.00 41.78 132 ALA A C 1
ATOM 958 O O . ALA A 1 132 ? -5.349 19.969 4.258 1.00 41.78 132 ALA A O 1
ATOM 959 N N . GLY A 1 133 ? -3.904 18.567 3.287 1.00 42.28 133 GLY A N 1
ATOM 960 C CA . GLY A 1 133 ? -3.588 19.486 2.181 1.00 42.28 133 GLY A CA 1
ATOM 961 C C . GLY A 1 133 ? -3.498 18.881 0.780 1.00 42.28 133 GLY A C 1
ATOM 962 O O . GLY A 1 133 ? -3.393 19.635 -0.178 1.00 42.28 133 GLY A O 1
ATOM 963 N N . SER A 1 134 ? -3.530 17.551 0.639 1.00 48.78 134 SER A N 1
ATOM 964 C CA . SER A 1 134 ? -3.375 16.876 -0.662 1.00 48.78 134 SER A CA 1
ATOM 965 C C . SER A 1 134 ? -4.073 15.508 -0.723 1.00 48.78 134 SER A C 1
ATOM 967 O O . SER A 1 134 ? -3.734 14.688 -1.577 1.00 48.78 134 SER A O 1
ATOM 969 N N . SER A 1 135 ? -5.014 15.226 0.191 1.00 55.88 135 SER A N 1
ATOM 970 C CA . SER A 1 135 ? -5.780 13.977 0.142 1.00 55.88 135 SER A CA 1
ATOM 971 C C . SER A 1 135 ? -6.936 14.108 -0.825 1.00 55.88 135 SER A C 1
ATOM 973 O O . SER A 1 135 ? -7.723 15.050 -0.773 1.00 55.88 135 SER A O 1
ATOM 975 N N . THR A 1 136 ? -7.070 13.100 -1.672 1.00 61.62 136 THR A N 1
ATOM 976 C CA . THR A 1 136 ? -8.383 12.734 -2.196 1.00 61.62 136 THR A CA 1
ATOM 977 C C . THR A 1 136 ? -8.986 11.734 -1.211 1.00 61.62 136 THR A C 1
ATOM 979 O O . THR A 1 136 ? -8.254 10.937 -0.619 1.00 61.62 136 THR A O 1
ATOM 982 N N . THR A 1 137 ? -10.296 11.781 -0.994 1.00 69.25 137 THR A N 1
ATOM 983 C CA . THR A 1 137 ? -11.023 10.780 -0.206 1.00 69.25 137 THR A CA 1
ATOM 984 C C . THR A 1 137 ? -12.002 10.045 -1.110 1.00 69.25 137 THR A C 1
ATOM 986 O O . THR A 1 137 ? -12.643 10.653 -1.967 1.00 69.25 137 THR A O 1
ATOM 989 N N . ALA A 1 138 ? -12.106 8.728 -0.936 1.00 67.19 138 ALA A N 1
ATOM 990 C CA . ALA A 1 138 ? -13.131 7.919 -1.592 1.00 67.19 138 ALA A CA 1
ATOM 991 C C . ALA A 1 138 ? -13.993 7.226 -0.539 1.00 67.19 138 ALA A C 1
ATOM 993 O O . ALA A 1 138 ? -13.503 6.819 0.518 1.00 67.19 138 ALA A O 1
ATOM 994 N N . ALA A 1 139 ? -15.279 7.083 -0.842 1.00 69.00 139 ALA A N 1
ATOM 995 C CA . ALA A 1 139 ? -16.176 6.262 -0.048 1.00 69.00 139 ALA A CA 1
ATOM 996 C C . ALA A 1 139 ? -16.056 4.800 -0.494 1.00 69.00 139 ALA A C 1
ATOM 998 O O . ALA A 1 139 ? -16.053 4.506 -1.693 1.00 69.00 139 ALA A O 1
ATOM 999 N N . VAL A 1 140 ? -15.992 3.894 0.478 1.00 71.44 140 VAL A N 1
ATOM 1000 C CA . VAL A 1 140 ? -16.271 2.477 0.256 1.00 71.44 140 VAL A CA 1
ATOM 1001 C C . VAL A 1 140 ? -17.762 2.302 0.470 1.00 71.44 140 VAL A C 1
ATOM 1003 O O . VAL A 1 140 ? -18.271 2.591 1.554 1.00 71.44 140 VAL A O 1
ATOM 1006 N N . VAL A 1 141 ? -18.479 1.892 -0.572 1.00 68.12 141 VAL A N 1
ATOM 1007 C CA . VAL A 1 141 ? -19.915 1.642 -0.458 1.00 68.12 141 VAL A CA 1
ATOM 1008 C C . VAL A 1 141 ? -20.074 0.302 0.260 1.00 68.12 141 VAL A C 1
ATOM 1010 O O . VAL A 1 141 ? -19.621 -0.705 -0.265 1.00 68.12 141 VAL A O 1
ATOM 1013 N N . PRO A 1 142 ? -20.679 0.235 1.458 1.00 59.22 142 PRO A N 1
ATOM 1014 C CA . PRO A 1 142 ? -20.987 -1.054 2.061 1.00 59.22 142 PRO A CA 1
ATOM 1015 C C . PRO A 1 142 ? -22.037 -1.724 1.179 1.00 59.22 142 PRO A C 1
ATOM 1017 O O . PRO A 1 142 ? -23.095 -1.127 0.978 1.00 59.22 142 PRO A O 1
ATOM 1020 N N . GLU A 1 143 ? -21.731 -2.904 0.636 1.00 59.84 143 GLU A N 1
ATOM 1021 C CA . GLU A 1 143 ? -22.586 -3.648 -0.296 1.00 59.84 143 GLU A CA 1
ATOM 1022 C C . GLU A 1 143 ? -24.083 -3.504 0.030 1.00 59.84 143 GLU A C 1
ATOM 1024 O O . GLU A 1 143 ? -24.570 -4.071 1.016 1.00 59.84 143 GLU A O 1
ATOM 1029 N N . PRO A 1 144 ? -24.878 -2.807 -0.796 1.00 58.00 144 PRO A N 1
ATOM 1030 C CA . PRO A 1 144 ? -26.274 -3.142 -0.899 1.00 58.00 144 PRO A CA 1
ATOM 1031 C C . PRO A 1 144 ? -26.387 -4.275 -1.928 1.00 58.00 144 PRO A C 1
ATOM 1033 O O . PRO A 1 144 ? -25.666 -4.306 -2.923 1.00 58.00 144 PRO A O 1
ATOM 1036 N N . THR A 1 145 ? -27.420 -5.108 -1.810 1.00 57.94 145 THR A N 1
ATOM 1037 C CA . THR A 1 145 ? -28.003 -5.825 -2.970 1.00 57.94 145 THR A CA 1
ATOM 1038 C C . THR A 1 145 ? -27.538 -7.260 -3.271 1.00 57.94 145 THR A C 1
ATOM 1040 O O . THR A 1 145 ? -27.612 -7.697 -4.410 1.00 57.94 145 THR A O 1
ATOM 1043 N N . SER A 1 146 ? -27.223 -8.083 -2.274 1.00 51.34 146 SER A N 1
ATOM 1044 C CA . SER A 1 146 ? -27.390 -9.548 -2.419 1.00 51.34 146 SER A CA 1
ATOM 1045 C C . SER A 1 146 ? -28.572 -10.055 -1.581 1.00 51.34 146 SER A C 1
ATOM 1047 O O . SER A 1 146 ? -29.474 -10.716 -2.102 1.00 51.34 146 SER A O 1
ATOM 1049 N N . GLY A 1 147 ? -28.685 -9.618 -0.323 1.00 55.53 147 GLY A N 1
ATOM 1050 C CA . GLY A 1 147 ? -29.817 -9.968 0.550 1.00 55.53 147 GLY A CA 1
ATOM 1051 C C . GLY A 1 147 ? -31.176 -9.415 0.090 1.00 55.53 147 GLY A C 1
ATOM 1052 O O . GLY A 1 147 ? -32.195 -10.099 0.192 1.00 55.53 147 GLY A O 1
ATOM 1053 N N . LEU A 1 148 ? -31.204 -8.201 -0.473 1.00 55.59 148 LEU A N 1
ATOM 1054 C CA . LEU A 1 148 ? -32.451 -7.549 -0.898 1.00 55.59 148 LEU A CA 1
ATOM 1055 C C . LEU A 1 148 ? -33.006 -8.161 -2.201 1.00 55.59 148 LEU A C 1
ATOM 1057 O O . LEU A 1 148 ? -34.217 -8.332 -2.326 1.00 55.59 148 LEU A O 1
ATOM 1061 N N . LEU A 1 149 ? -32.134 -8.606 -3.118 1.00 56.91 149 LEU A N 1
ATOM 1062 C CA . LEU A 1 149 ? -32.537 -9.382 -4.301 1.00 56.91 149 LEU A CA 1
ATOM 1063 C C . LEU A 1 149 ? -33.054 -10.779 -3.929 1.00 56.91 149 LEU A C 1
ATOM 1065 O O . LEU A 1 149 ? -34.031 -11.238 -4.521 1.00 56.91 149 LEU A O 1
ATOM 1069 N N . MET A 1 150 ? -32.468 -11.438 -2.922 1.00 58.84 150 MET A N 1
ATOM 1070 C CA . MET A 1 150 ? -32.947 -12.750 -2.469 1.00 58.84 150 MET A CA 1
ATOM 1071 C C . MET A 1 150 ? -34.350 -12.666 -1.837 1.00 58.84 150 MET A C 1
ATOM 1073 O O . MET A 1 150 ? -35.203 -13.517 -2.095 1.00 58.84 150 MET A O 1
ATOM 1077 N N . LEU A 1 151 ? -34.629 -11.603 -1.073 1.00 57.34 151 LEU A N 1
ATOM 1078 C CA . LEU A 1 151 ? -35.948 -11.348 -0.479 1.00 57.34 151 LEU A CA 1
ATOM 1079 C C . LEU A 1 151 ? -37.014 -10.992 -1.527 1.00 57.34 151 LEU A C 1
ATOM 1081 O O . LEU A 1 151 ? -38.136 -11.493 -1.444 1.00 57.34 151 LEU A O 1
ATOM 1085 N N . VAL A 1 152 ? -36.669 -10.199 -2.548 1.00 60.00 152 VAL A N 1
ATOM 1086 C CA . VAL A 1 152 ? -37.577 -9.918 -3.678 1.00 60.00 152 VAL A CA 1
ATOM 1087 C C . VAL A 1 152 ? -37.826 -11.182 -4.514 1.00 60.00 152 VAL A C 1
ATOM 1089 O O . VAL A 1 152 ? -38.967 -11.449 -4.897 1.00 60.00 152 VAL A O 1
ATOM 1092 N N . GLY A 1 153 ? -36.800 -12.013 -4.729 1.00 60.62 153 GLY A N 1
ATOM 1093 C CA . GLY A 1 153 ? -36.922 -13.299 -5.423 1.00 60.62 153 GLY A CA 1
ATOM 1094 C C . GLY A 1 153 ? -37.851 -14.292 -4.710 1.00 60.62 153 GLY A C 1
ATOM 1095 O O . GLY A 1 153 ? -38.663 -14.957 -5.357 1.00 60.62 153 GLY A O 1
ATOM 1096 N N . LEU A 1 154 ? -37.807 -14.346 -3.374 1.00 57.72 154 LEU A N 1
ATOM 1097 C CA . LEU A 1 154 ? -38.702 -15.190 -2.571 1.00 57.72 154 LEU A CA 1
ATOM 1098 C C . LEU A 1 154 ? -40.126 -14.620 -2.461 1.00 57.72 154 LEU A C 1
ATOM 1100 O O . LEU A 1 154 ? -41.095 -15.382 -2.530 1.00 57.72 154 LEU A O 1
ATOM 1104 N N . ALA A 1 155 ? -40.282 -13.296 -2.366 1.00 58.25 155 ALA A N 1
ATOM 1105 C CA . ALA A 1 155 ? -41.594 -12.646 -2.363 1.00 58.25 155 ALA A CA 1
ATOM 1106 C C . ALA A 1 155 ? -42.341 -12.831 -3.702 1.00 58.25 155 ALA A C 1
ATOM 1108 O O . ALA A 1 155 ? -43.553 -13.066 -3.711 1.00 58.25 155 ALA A O 1
ATOM 1109 N N . GLY A 1 156 ? -41.619 -12.815 -4.830 1.00 59.00 156 GLY A N 1
ATOM 1110 C CA . GLY A 1 156 ? -42.175 -13.117 -6.153 1.00 59.00 156 GLY A CA 1
ATOM 1111 C C . GLY A 1 156 ? -42.640 -14.573 -6.306 1.00 59.00 156 GLY A C 1
ATOM 1112 O O . GLY A 1 156 ? -43.681 -14.833 -6.914 1.00 59.00 156 GLY A O 1
ATOM 1113 N N . LEU A 1 157 ? -41.926 -15.530 -5.701 1.00 57.62 157 LEU A N 1
ATOM 1114 C CA . LEU A 1 157 ? -42.292 -16.952 -5.733 1.00 57.62 157 LEU A CA 1
ATOM 1115 C C . LEU A 1 157 ? -43.513 -17.262 -4.846 1.00 57.62 157 LEU A C 1
ATOM 1117 O O . LEU A 1 157 ? -44.361 -18.076 -5.220 1.00 57.62 157 LEU A O 1
ATOM 1121 N N . ALA A 1 158 ? -43.644 -16.584 -3.701 1.00 58.31 158 ALA A N 1
ATOM 1122 C CA . ALA A 1 158 ? -44.782 -16.742 -2.795 1.00 58.31 158 ALA A CA 1
ATOM 1123 C C . ALA A 1 158 ? -46.100 -16.198 -3.384 1.00 58.31 158 ALA A C 1
ATOM 1125 O O . ALA A 1 158 ? -47.158 -16.795 -3.170 1.00 58.31 158 ALA A O 1
ATOM 1126 N N . LEU A 1 159 ? -46.059 -15.125 -4.190 1.00 56.47 159 LEU A N 1
ATOM 1127 C CA . LEU A 1 159 ? -47.261 -14.564 -4.827 1.00 56.47 159 LEU A CA 1
ATOM 1128 C C . LEU A 1 159 ? -47.859 -15.457 -5.929 1.00 56.47 159 LEU A C 1
ATOM 1130 O O . LEU A 1 159 ? -49.055 -15.359 -6.213 1.00 56.47 159 LEU A O 1
ATOM 1134 N N . ARG A 1 160 ? -47.074 -16.358 -6.538 1.00 55.38 160 ARG A N 1
ATOM 1135 C CA . ARG A 1 160 ? -47.561 -17.232 -7.623 1.00 55.38 160 ARG A CA 1
ATOM 1136 C C . ARG A 1 160 ? -48.460 -18.374 -7.129 1.00 55.38 160 ARG A C 1
ATOM 1138 O O . ARG A 1 160 ? -49.192 -18.950 -7.925 1.00 55.38 160 ARG A O 1
ATOM 1145 N N . ARG A 1 161 ? -48.471 -18.678 -5.826 1.00 57.66 161 ARG A N 1
ATOM 1146 C CA . ARG A 1 161 ? -49.304 -19.753 -5.249 1.00 57.66 161 ARG A CA 1
ATOM 1147 C C . ARG A 1 161 ? -50.746 -19.354 -4.916 1.00 57.66 161 ARG A C 1
ATOM 1149 O O . ARG A 1 161 ? -51.495 -20.203 -4.453 1.00 57.66 161 ARG A O 1
ATOM 1156 N N . ARG A 1 162 ? -51.160 -18.103 -5.161 1.00 52.47 162 ARG A N 1
ATOM 1157 C CA . ARG A 1 162 ? -52.549 -17.653 -4.918 1.00 52.47 162 ARG A CA 1
ATOM 1158 C C . ARG A 1 162 ? -53.399 -17.495 -6.186 1.00 52.47 162 ARG A C 1
ATOM 1160 O O . ARG A 1 162 ? -54.519 -17.001 -6.108 1.00 52.47 162 ARG A O 1
ATOM 1167 N N . ARG A 1 163 ? -52.869 -17.902 -7.344 1.00 55.25 163 ARG A N 1
ATOM 1168 C CA . ARG A 1 163 ? -53.608 -18.048 -8.610 1.00 55.25 163 ARG A CA 1
ATOM 1169 C C . ARG A 1 163 ? -53.371 -19.446 -9.186 1.00 55.25 163 ARG A C 1
ATOM 1171 O O . ARG A 1 163 ? -52.702 -19.598 -10.204 1.00 55.25 163 ARG A O 1
ATOM 1178 N N . ALA A 1 164 ? -53.875 -20.444 -8.480 1.00 46.25 164 ALA A N 1
ATOM 1179 C CA . ALA A 1 164 ? -54.226 -21.760 -8.995 1.00 46.25 164 ALA A CA 1
ATOM 1180 C C . ALA A 1 164 ? -55.438 -22.231 -8.191 1.00 46.25 164 ALA A C 1
ATOM 1182 O O . ALA A 1 164 ? -55.413 -22.002 -6.958 1.00 46.25 164 ALA A O 1
#

Foldseek 3Di:
DPPPPPPPPPPPPPPPQQAKKAKEKEWEDPQQAFWKKFKALDDDLEAQALVSVVVRGQDMDGFHDDPPTTMGPIDMRGDNSDDLPTWIWIWTADPVNFKIKIDTCRVQGSVQIDHPPDDHGDYGYYYPYPPPDGIDMHTHNHDDDPVVVVVVVVVVVVVVVVPD

Radius of gyration: 23.7 Å; chains: 1; bounding box: 86×60×47 Å

pLDDT: mean 77.61, std 17.39, range [41.78, 96.44]

Sequence (164 aa):
MKKIMLAAAIICVAAVSQGAAVKWQATATSAYSGQTMYLLTAIASTYETVDAFKAAAVDSAAVVKVGPTYKISLRTAEDDAITASANFYLAVLSADEKTVTYLDVTSSMQPNVYAPPDSAPGTFSVAFADVAGSSTTAAVVPEPTSGLLMLVGLAGLALRRRRA

Secondary structure (DSSP, 8-state):
--SSSSSSSSSTT-------EEEEEEEE-GGGTTPEEEEES---S-BSSHHHHHHT-SEEEE-EEETTEEEEEEEEEE-TT--TT---EEEEE-TTSSEEEEEE-HHHHGGG-B-TTSSS--EEEEEE---SSS--EEEBPP--SSHHHHHHHHHHHHHGGG--

=== Feature glossary ===
A reading guide for the features in this record.

Start from the sequence.

  · Sequence gives the chain of amino acids in standard one-letter code (A=alanine, C=cysteine, …, Y=tyrosine), read N→C. It is the only feature that is directly encoded by the gene; all structural features are derived from the folded form of this sequence.

Fold it, and you get atomic coordinates and the backbone conformation that goes with them.

  · The mmCIF table is the protein's shape written out atom by atom. For each backbone N, Cα, C, and carbonyl O, it records an (x, y, z) coordinate triple in Å plus the residue type, chain letter, and residue number.

  · Backbone dihedral angles. Every residue except chain termini has a φ (preceding-C → N → Cα → C) and a ψ (N → Cα → C → next-N). They are reported in degrees following the IUPAC sign convention. Secondary structure is essentially a statement about which (φ, ψ) basin each residue occupies.

  · DSSP 8-state secondary structure assigns each residue one of H (α-helix), G (3₁₀-helix), I (π-helix), E (extended β-strand), B (isolated β-bridge), T (hydrogen-bonded turn), S (bend), or '-' (coil). The assignment is computed from backbone hydrogen-bond geometry via the Kabsch–Sander algorithm.

  · P-SEA three-state annotation labels each residue as helix, strand, or coil based purely on the geometry of the Cα trace. It serves as a fallback when the full backbone (and thus DSSP) is unavailable.

Summarize the fold with a handful of shape descriptors and a per-residue structural alphabet.

  · Radius of gyration (Rg) is the root-mean-square distance of Cα atoms from their centroid — a single number for overall size and compactness. A globular domain of N residues has Rg ≈ 2.2·N^0.38 Å; an extended or disordered chain has a much larger Rg. The Cα contact count is the number of residue pairs whose Cα atoms are within 8 Å and are more than four positions apart in sequence — a standard proxy for tertiary packing density. The bounding box is the smallest axis-aligned box enclosing all Cα atoms.

  · Foldseek's 3Di representation compresses backbone geometry into a per-residue letter drawn from a learned twenty-state alphabet. It captures the tertiary interaction pattern around each residue — which residues are packed against it in space, regardless of where they are in sequence.

  · Accessible surface area quantifies burial. A residue with SASA near zero is packed into the hydrophobic core; one with SASA >100 Å² sits on the surface. Computed here via the Shrake–Rupley numerical algorithm with a 1.4 Å probe.

Ask how reliable the model is.

  · For AlphaFold models, the B-factor field carries pLDDT — the model's own estimate of local accuracy on a 0–100 scale. Regions with pLDDT<50 should be treated as essentially unmodeled; they often correspond to intrinsically disordered segments.

  · For experimental (PDB) structures, the B-factor (temperature factor) quantifies the positional spread of each atom in the crystal — a combination of thermal vibration and static disorder — in units of Å². High B-factors mark flexible loops or poorly resolved regions; low B-factors mark the rigid, well-ordered core.

  · PAE(i, j) answers: if I align the predicted and true structures on residue i, how far off (in Å) do I expect residue j to be? A block-diagonal PAE matrix with low values on the blocks and high values off-diagonal is the signature of a multi-domain protein with confidently predicted domains but uncertain inter-domain orientation.

Place it in context: what it resembles, what it is annotated as, and how it looks.

  · Structural nearest neighbors (via Foldseek easy-search vs the PDB). Reported per hit: target PDB id, E-value, and alignment TM-score. A TM-score above ~0.5 is the conventional threshold for 'same fold'.

  · Functional annotations link the protein to curated databases. InterPro entries identify conserved domains and families by matching the sequence against member-database signatures (Pfam, PROSITE, CDD, …). Gene Ontology (GO) terms describe molecular function, biological process, and cellular component in a controlled vocabulary. CATH places the structure in a hierarchical fold classification (Class/Architecture/Topology/Homologous-superfamily). The organism is the source species.

  · Plot images: a contact map (which residues are close in 3D, as an N×N binary image), a Ramachandran scatter (backbone torsion angles, revealing secondary-structure composition at a glance), and — for AlphaFold structures — a PAE heatmap (pairwise prediction confidence).

  · Structure images are PyMOL renders from six orthogonal camera directions. Cartoon representation draws helices as coils and strands as arrows; sticks shows the backbone as bonds; surface shows the solvent-excluded envelope. Rainbow coloring maps sequence position to hue (blue→red, N→C); chain coloring assigns a distinct color per polypeptide.